Protein AF-A0A3V7BB85-F1 (afdb_monomer_lite)

Organism: Salmonella enterica (NCBI:txid28901)

Sequence (85 aa):
MNASAFLTDPLPAVVIGDDVWQQMVCYSPDPGCETERLQRLIYHAAKALTEARKCDNTVTFGYFCLPPDGSPDTLLWRNLQVTRG

Radius of gyration: 14.86 Å; chains: 1; bounding box: 32×22×46 Å

Secondary structure (DSSP, 8-state):
--GGGGSSSPPPPEE--HHHHHHHHTS---HHHHHHHHHHHHHHHHHHHHHS-TT-SEEEEEEE---TT--TTS-SEEEEEEEE-

Structure (mmCIF, N/CA/C/O backbone):
data_AF-A0A3V7BB85-F1
#
_entry.id   AF-A0A3V7BB85-F1
#
loop_
_atom_site.group_PDB
_atom_site.id
_atom_site.type_symbol
_atom_site.label_atom_id
_atom_site.label_alt_id
_atom_site.label_comp_id
_atom_site.label_asym_id
_atom_site.label_entity_id
_atom_site.label_seq_id
_atom_site.pdbx_PDB_ins_code
_atom_site.Cartn_x
_atom_site.Cartn_y
_atom_site.Cartn_z
_atom_site.occupancy
_atom_site.B_iso_or_equiv
_atom_site.auth_seq_id
_atom_site.auth_comp_id
_atom_site.auth_asym_id
_atom_site.auth_atom_id
_atom_site.pdbx_PDB_model_num
ATOM 1 N N . MET A 1 1 ? 22.157 5.690 24.572 1.00 44.81 1 MET A N 1
ATOM 2 C CA . MET A 1 1 ? 20.799 5.665 23.982 1.00 44.81 1 MET A CA 1
ATOM 3 C C . MET A 1 1 ? 20.182 4.315 24.300 1.00 44.81 1 MET A C 1
ATOM 5 O O . MET A 1 1 ? 20.783 3.308 23.958 1.00 44.81 1 MET A O 1
ATOM 9 N N . ASN A 1 2 ? 19.071 4.287 25.037 1.00 44.41 2 ASN A N 1
ATOM 10 C CA . ASN A 1 2 ? 18.434 3.048 25.485 1.00 44.41 2 ASN A CA 1
ATOM 11 C C . ASN A 1 2 ? 17.433 2.592 24.409 1.00 44.41 2 ASN A C 1
ATOM 13 O O . ASN A 1 2 ? 16.394 3.225 24.238 1.00 44.41 2 ASN A O 1
ATOM 17 N N . ALA A 1 3 ? 17.772 1.547 23.647 1.00 51.44 3 ALA A N 1
ATOM 18 C CA . ALA A 1 3 ? 16.966 1.053 22.522 1.00 51.44 3 ALA A CA 1
ATOM 19 C C . ALA A 1 3 ? 15.559 0.576 22.943 1.00 51.44 3 ALA A C 1
ATOM 21 O O . ALA A 1 3 ? 14.649 0.511 22.123 1.00 51.44 3 ALA A O 1
ATOM 22 N N . SER A 1 4 ? 15.359 0.317 24.236 1.00 52.16 4 SER A N 1
ATOM 23 C CA . SER A 1 4 ? 14.095 -0.141 24.814 1.00 52.16 4 SER A CA 1
ATOM 24 C C . SER A 1 4 ? 12.992 0.925 24.845 1.00 52.16 4 SER A C 1
ATOM 26 O O . SER A 1 4 ? 11.829 0.578 25.012 1.00 52.16 4 SER A O 1
ATOM 28 N N . ALA A 1 5 ? 13.324 2.210 24.662 1.00 49.97 5 ALA A N 1
ATOM 29 C CA . ALA A 1 5 ? 12.337 3.298 24.625 1.00 49.97 5 ALA A CA 1
ATOM 30 C C . ALA A 1 5 ? 11.537 3.361 23.306 1.00 49.97 5 ALA A C 1
ATOM 32 O O . ALA A 1 5 ? 10.535 4.065 23.230 1.00 49.97 5 ALA A O 1
ATOM 33 N N . PHE A 1 6 ? 11.957 2.623 22.272 1.00 51.00 6 PHE A N 1
ATOM 34 C CA . PHE A 1 6 ? 11.244 2.539 20.991 1.00 51.00 6 PHE A CA 1
ATOM 35 C C . PHE A 1 6 ? 10.165 1.444 20.958 1.00 51.00 6 PHE A C 1
ATOM 37 O O . PHE A 1 6 ? 9.475 1.314 19.955 1.00 51.00 6 PHE A O 1
ATOM 44 N N . LEU A 1 7 ? 10.019 0.654 22.030 1.00 52.91 7 LEU A N 1
ATOM 45 C CA . LEU A 1 7 ? 9.079 -0.475 22.100 1.00 52.91 7 LEU A CA 1
ATOM 46 C C . LEU A 1 7 ? 7.846 -0.200 22.977 1.00 52.91 7 LEU A C 1
ATOM 48 O O . LEU A 1 7 ? 7.034 -1.096 23.182 1.00 52.91 7 LEU A O 1
ATOM 52 N N . THR A 1 8 ? 7.708 1.008 23.530 1.00 53.72 8 THR A N 1
ATOM 53 C CA . THR A 1 8 ? 6.636 1.329 24.488 1.00 53.72 8 THR A CA 1
ATOM 54 C C . THR A 1 8 ? 5.270 1.576 23.854 1.00 53.72 8 THR A C 1
ATOM 56 O O . THR A 1 8 ? 4.273 1.458 24.556 1.00 53.72 8 THR A O 1
ATOM 59 N N . ASP A 1 9 ? 5.212 1.836 22.547 1.00 56.56 9 ASP A N 1
ATO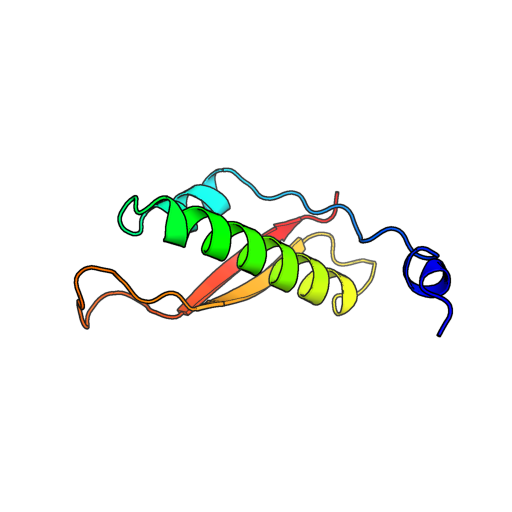M 60 C CA . ASP A 1 9 ? 3.966 1.803 21.784 1.00 56.56 9 ASP A CA 1
ATOM 61 C C . ASP A 1 9 ? 4.068 0.677 20.749 1.00 56.56 9 ASP A C 1
ATOM 63 O O . ASP A 1 9 ? 4.948 0.736 19.882 1.00 56.56 9 ASP A O 1
ATOM 67 N N . PRO A 1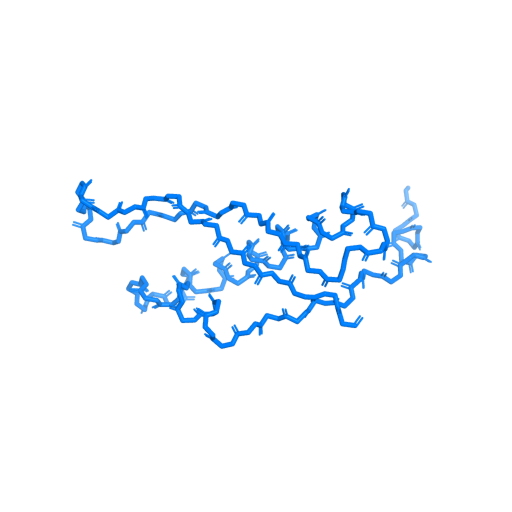 10 ? 3.221 -0.368 20.818 1.00 62.00 10 PRO A N 1
ATOM 68 C CA . PRO A 1 10 ? 3.160 -1.336 19.736 1.00 62.00 10 PRO A CA 1
ATOM 69 C C . PRO A 1 10 ? 2.823 -0.576 18.453 1.00 62.00 10 PRO A C 1
ATOM 71 O O . PRO A 1 10 ? 1.865 0.203 18.419 1.00 62.00 10 PRO A O 1
ATOM 74 N N . LEU A 1 11 ? 3.626 -0.781 17.404 1.00 63.06 11 LEU A N 1
ATOM 75 C CA . LEU A 1 11 ? 3.299 -0.253 16.084 1.00 63.06 11 LEU A CA 1
ATOM 76 C C . LEU A 1 11 ? 1.867 -0.687 15.748 1.00 63.06 11 LEU A C 1
ATOM 78 O O . LEU A 1 11 ? 1.526 -1.853 15.977 1.00 63.06 11 LEU A O 1
ATOM 82 N N . PRO A 1 12 ? 1.017 0.232 15.255 1.00 67.12 12 PRO A N 1
ATOM 83 C CA . PRO A 1 12 ? -0.359 -0.108 14.940 1.00 67.12 12 PRO A CA 1
ATOM 84 C C . PRO A 1 12 ? -0.364 -1.280 13.961 1.00 67.12 12 PRO A C 1
ATOM 86 O O . PRO A 1 12 ? 0.371 -1.264 12.972 1.00 67.12 12 PRO A O 1
ATOM 89 N N . ALA A 1 13 ? -1.173 -2.300 14.253 1.00 78.19 13 ALA A N 1
ATOM 90 C CA . ALA A 1 13 ? -1.350 -3.411 13.335 1.00 78.19 13 ALA A CA 1
ATOM 91 C C . ALA A 1 13 ? -1.858 -2.863 11.995 1.00 78.19 13 ALA A C 1
ATOM 93 O O . ALA A 1 13 ? -2.748 -2.008 11.950 1.00 78.19 13 ALA A O 1
ATOM 94 N N . VAL A 1 14 ? -1.252 -3.325 10.904 1.00 78.06 14 VAL A N 1
ATOM 95 C CA . VAL A 1 14 ? -1.605 -2.918 9.544 1.00 78.06 14 VAL A CA 1
ATOM 96 C C . VAL A 1 14 ? -2.123 -4.137 8.813 1.00 78.06 14 VAL A C 1
ATOM 98 O O . VAL A 1 14 ? -1.424 -5.146 8.721 1.00 78.06 14 VAL A O 1
ATOM 101 N N . VAL A 1 15 ? -3.323 -4.026 8.255 1.00 84.38 15 VAL A N 1
ATOM 102 C CA . VAL A 1 15 ? -3.850 -5.017 7.321 1.00 84.38 15 VAL A CA 1
ATOM 103 C C . VAL A 1 15 ? -3.553 -4.539 5.904 1.00 84.38 15 VAL A C 1
ATOM 105 O O . VAL A 1 15 ? -4.041 -3.492 5.469 1.00 84.38 15 VAL A O 1
ATOM 108 N N . ILE A 1 16 ? -2.728 -5.313 5.201 1.00 82.12 16 ILE A N 1
ATOM 109 C CA . ILE A 1 16 ? -2.430 -5.144 3.779 1.00 82.12 16 ILE A CA 1
ATOM 110 C C . ILE A 1 16 ? -3.314 -6.138 3.028 1.00 82.12 16 ILE A C 1
ATOM 112 O O . ILE A 1 16 ? -3.176 -7.344 3.219 1.00 82.12 16 ILE A O 1
ATOM 116 N N . GLY A 1 17 ? -4.240 -5.630 2.216 1.00 83.88 17 GLY A N 1
ATOM 117 C CA . GLY A 1 17 ? -5.098 -6.468 1.381 1.00 83.88 17 GLY A CA 1
ATOM 118 C C . GLY A 1 17 ? -4.336 -7.103 0.217 1.00 83.88 17 GLY A C 1
ATOM 119 O O . GLY A 1 17 ? -3.324 -6.568 -0.248 1.00 83.88 17 GLY A O 1
ATOM 120 N N . ASP A 1 18 ? -4.847 -8.228 -0.285 1.00 82.62 18 ASP A N 1
ATOM 121 C CA . ASP A 1 18 ? -4.287 -8.904 -1.460 1.00 82.62 18 ASP A CA 1
ATOM 122 C C . ASP A 1 18 ? -4.283 -7.989 -2.691 1.00 82.62 18 ASP A C 1
ATOM 124 O O . ASP A 1 18 ? -3.342 -8.011 -3.476 1.00 82.62 18 ASP A O 1
ATOM 128 N N . ASP A 1 19 ? -5.291 -7.131 -2.847 1.00 83.19 19 ASP A N 1
ATOM 129 C CA . ASP A 1 19 ? -5.385 -6.136 -3.918 1.00 83.19 19 ASP A CA 1
ATOM 130 C C . ASP A 1 19 ? -4.254 -5.096 -3.856 1.00 83.19 19 ASP A C 1
ATOM 132 O O . ASP A 1 19 ? -3.682 -4.724 -4.886 1.00 83.19 19 ASP A O 1
ATOM 136 N N . VAL A 1 20 ? -3.894 -4.657 -2.649 1.00 82.44 20 VAL A N 1
ATOM 137 C CA . VAL A 1 20 ? -2.776 -3.738 -2.399 1.00 82.44 20 VAL A CA 1
ATOM 138 C C . VAL A 1 20 ? -1.455 -4.432 -2.712 1.00 82.44 20 VAL A C 1
ATOM 140 O O . VAL A 1 20 ? -0.587 -3.848 -3.363 1.00 82.44 20 VAL A O 1
ATOM 143 N N . TRP A 1 21 ? -1.315 -5.692 -2.299 1.00 80.12 21 TRP A N 1
ATOM 144 C CA . TRP A 1 21 ? -0.129 -6.489 -2.592 1.00 80.12 21 TRP A CA 1
ATOM 145 C C . TRP A 1 21 ? 0.040 -6.747 -4.093 1.00 80.12 21 TRP A C 1
ATOM 147 O O . TRP A 1 21 ? 1.122 -6.517 -4.631 1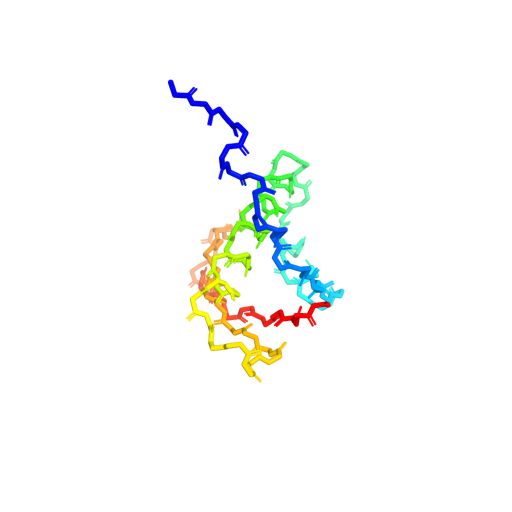.00 80.12 21 TRP A O 1
ATOM 157 N N . GLN A 1 22 ? -1.028 -7.134 -4.797 1.00 79.56 22 GLN A N 1
ATOM 158 C CA . GLN A 1 22 ? -1.008 -7.349 -6.247 1.00 79.56 22 GLN A CA 1
ATOM 159 C C . GLN A 1 22 ? -0.547 -6.097 -6.995 1.00 79.56 22 GLN A C 1
ATOM 161 O O . GLN A 1 22 ? 0.295 -6.182 -7.886 1.00 79.56 22 GLN A O 1
ATOM 166 N N . GLN A 1 23 ? -0.991 -4.911 -6.573 1.00 77.38 23 GLN A N 1
ATOM 167 C CA . GLN A 1 23 ? -0.520 -3.653 -7.158 1.00 77.38 23 GLN A CA 1
ATOM 1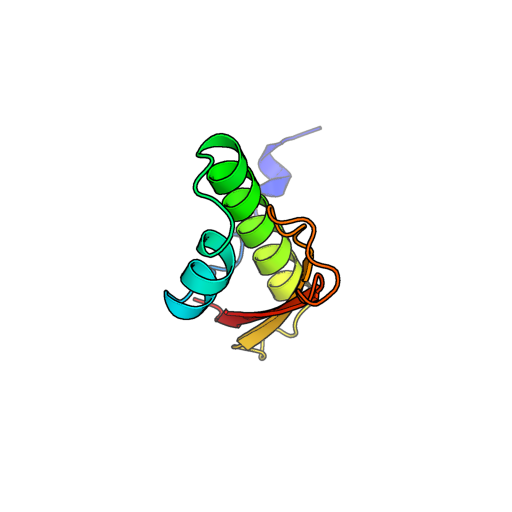68 C C . GLN A 1 23 ? 0.991 -3.418 -6.997 1.00 77.38 23 GLN A C 1
ATOM 170 O O . GLN A 1 23 ? 1.560 -2.648 -7.774 1.00 77.38 23 GLN A O 1
ATOM 175 N N . MET A 1 24 ? 1.637 -4.072 -6.030 1.00 74.62 24 MET A N 1
ATOM 176 C CA . MET A 1 24 ? 3.076 -3.980 -5.781 1.00 74.62 24 MET A CA 1
ATOM 177 C C . MET A 1 24 ? 3.897 -5.076 -6.459 1.00 74.62 24 MET A C 1
ATOM 179 O O . MET A 1 24 ? 5.029 -4.807 -6.861 1.00 74.62 24 MET A O 1
ATOM 183 N N . VAL A 1 25 ? 3.348 -6.281 -6.620 1.00 68.56 25 VAL A N 1
ATOM 184 C CA . VAL A 1 25 ? 4.027 -7.393 -7.315 1.00 68.56 25 VAL A CA 1
ATOM 185 C C . VAL A 1 25 ? 3.788 -7.420 -8.824 1.00 68.56 25 VAL A C 1
ATOM 187 O O . VAL A 1 25 ? 4.447 -8.179 -9.522 1.00 68.56 25 VAL A O 1
ATOM 190 N N . CYS A 1 26 ? 2.919 -6.557 -9.365 1.00 65.31 26 CYS A N 1
ATOM 191 C CA . CYS A 1 26 ? 2.785 -6.375 -10.818 1.00 65.31 26 CYS A CA 1
ATOM 192 C C . CYS A 1 26 ? 4.084 -5.905 -11.506 1.00 65.31 26 CYS A C 1
ATOM 194 O O . CYS A 1 26 ? 4.196 -5.987 -12.728 1.00 65.31 26 CYS A O 1
ATOM 196 N N . TYR A 1 27 ? 5.057 -5.382 -10.757 1.00 62.88 27 TYR A N 1
ATOM 197 C CA . TYR A 1 27 ? 6.381 -5.052 -11.280 1.00 62.88 27 TYR A CA 1
ATOM 198 C C . TYR A 1 27 ? 7.252 -6.309 -11.328 1.00 62.88 27 TYR A C 1
ATOM 200 O O . TYR A 1 27 ? 7.196 -7.100 -10.395 1.00 62.88 27 TYR A O 1
ATOM 208 N N . SER A 1 28 ? 8.068 -6.454 -12.384 1.00 59.56 28 SER A N 1
ATOM 209 C CA . SER A 1 28 ? 8.869 -7.651 -12.704 1.00 59.56 28 SER A CA 1
ATOM 210 C C . SER A 1 28 ? 9.340 -8.408 -11.449 1.00 59.56 28 SER A C 1
ATOM 212 O O . SER A 1 28 ? 9.866 -7.747 -10.533 1.00 59.56 28 SER A O 1
ATOM 214 N N . PRO A 1 29 ? 9.148 -9.743 -11.397 1.00 56.88 29 PRO A N 1
ATOM 215 C CA . PRO A 1 29 ? 9.471 -10.589 -10.252 1.00 56.88 29 PRO A CA 1
ATOM 216 C C . PRO A 1 29 ? 10.990 -10.748 -10.145 1.00 56.88 29 PRO A C 1
ATOM 218 O O . PRO A 1 29 ? 11.567 -11.785 -10.460 1.00 56.88 29 PRO A O 1
ATOM 221 N N . ASP A 1 30 ? 11.652 -9.663 -9.763 1.00 65.62 30 ASP A N 1
ATOM 222 C CA . ASP A 1 30 ? 12.990 -9.688 -9.205 1.00 65.62 30 ASP A CA 1
ATOM 223 C C . ASP A 1 30 ? 12.836 -9.829 -7.681 1.00 65.62 30 ASP A C 1
ATOM 225 O O . ASP A 1 30 ? 12.375 -8.881 -7.027 1.00 65.62 30 ASP A O 1
ATOM 229 N N . PRO A 1 31 ? 13.211 -10.983 -7.096 1.00 64.88 31 PRO A N 1
ATOM 230 C CA . PRO A 1 31 ? 13.098 -11.230 -5.659 1.00 64.88 31 PRO A CA 1
ATOM 231 C C . PRO A 1 31 ? 13.812 -10.181 -4.791 1.00 64.88 31 PRO A C 1
ATOM 233 O O . PRO A 1 31 ? 13.383 -9.905 -3.664 1.00 64.88 31 PRO A O 1
ATOM 236 N N . GLY A 1 32 ? 14.886 -9.564 -5.307 1.00 68.56 32 GLY A N 1
ATOM 237 C CA . GLY A 1 32 ? 15.582 -8.475 -4.619 1.00 68.56 32 GLY A CA 1
ATOM 238 C C . GLY A 1 32 ? 14.705 -7.229 -4.487 1.00 68.56 32 GLY A C 1
ATOM 239 O O . GLY A 1 32 ? 14.642 -6.611 -3.422 1.00 68.56 32 GLY A O 1
ATOM 240 N N . CYS A 1 33 ? 13.948 -6.910 -5.536 1.00 69.12 33 CYS A N 1
ATOM 241 C CA . CYS A 1 33 ? 13.009 -5.796 -5.530 1.00 69.12 33 CYS A CA 1
ATOM 242 C C . CYS A 1 33 ? 11.740 -6.098 -4.721 1.00 69.12 33 CYS A C 1
ATOM 244 O O . CYS A 1 33 ? 11.195 -5.183 -4.110 1.00 69.12 33 CYS A O 1
ATOM 246 N N . GLU A 1 34 ? 11.257 -7.343 -4.678 1.00 76.06 34 GLU A N 1
ATOM 247 C CA . GLU A 1 34 ? 10.064 -7.717 -3.895 1.00 76.06 34 GLU A CA 1
ATOM 248 C C . GLU A 1 34 ? 10.244 -7.469 -2.393 1.00 76.06 34 GLU A C 1
ATOM 250 O O . GLU A 1 34 ? 9.362 -6.900 -1.743 1.00 76.06 34 GLU A O 1
ATOM 255 N N . THR A 1 35 ? 11.413 -7.821 -1.852 1.00 79.19 35 THR A N 1
ATOM 256 C CA . THR A 1 35 ? 11.728 -7.584 -0.435 1.00 79.19 35 THR A CA 1
ATOM 257 C C . THR A 1 35 ? 11.773 -6.086 -0.123 1.00 79.19 35 THR A C 1
ATOM 259 O O . THR A 1 35 ? 11.165 -5.636 0.850 1.00 79.19 35 THR A O 1
ATOM 262 N N . GLU A 1 36 ? 12.438 -5.292 -0.967 1.00 79.81 36 GLU A N 1
ATOM 263 C CA . GLU A 1 36 ? 12.507 -3.832 -0.815 1.00 79.81 36 GLU A CA 1
ATOM 264 C C . GLU A 1 36 ? 11.114 -3.187 -0.912 1.00 79.81 36 GLU A C 1
ATOM 266 O O . GLU A 1 36 ? 10.767 -2.297 -0.127 1.00 79.81 36 GLU A O 1
ATOM 271 N N . ARG A 1 37 ? 10.286 -3.658 -1.851 1.00 80.00 37 ARG A N 1
ATOM 272 C CA . ARG A 1 37 ? 8.898 -3.217 -2.024 1.00 80.00 37 ARG A CA 1
ATOM 273 C C . ARG A 1 37 ? 8.088 -3.482 -0.757 1.00 80.00 37 ARG A C 1
ATOM 275 O O . ARG A 1 37 ? 7.460 -2.551 -0.254 1.00 80.00 37 ARG A O 1
ATOM 282 N N . LEU A 1 38 ? 8.155 -4.693 -0.202 1.00 82.06 38 LEU A N 1
ATOM 283 C CA . LEU A 1 38 ? 7.460 -5.044 1.039 1.00 82.06 38 LEU A CA 1
ATOM 284 C C . LEU A 1 38 ? 7.928 -4.182 2.223 1.00 82.06 38 LEU A C 1
ATOM 286 O O . LEU A 1 38 ? 7.102 -3.655 2.969 1.00 82.06 38 LEU A O 1
ATOM 290 N N . GLN A 1 39 ? 9.238 -3.982 2.378 1.00 83.25 39 GLN A N 1
ATOM 291 C CA . GLN A 1 39 ? 9.788 -3.137 3.444 1.00 83.25 39 GLN A CA 1
ATOM 292 C C . GLN A 1 39 ? 9.300 -1.688 3.337 1.00 83.25 39 GLN A C 1
ATOM 294 O O . GLN A 1 39 ? 8.873 -1.100 4.335 1.00 83.25 39 GLN A O 1
ATOM 299 N N . ARG A 1 40 ? 9.306 -1.118 2.126 1.00 83.38 40 ARG A N 1
ATOM 300 C CA . ARG A 1 40 ? 8.762 0.222 1.873 1.00 83.38 40 ARG A CA 1
ATOM 301 C C . ARG A 1 40 ? 7.269 0.292 2.168 1.00 83.38 40 ARG A C 1
ATOM 303 O O . ARG A 1 40 ? 6.833 1.264 2.780 1.00 83.38 40 ARG A O 1
ATOM 310 N N . LEU A 1 41 ? 6.500 -0.719 1.764 1.00 84.88 41 LEU A N 1
ATOM 311 C CA . LEU A 1 41 ? 5.065 -0.782 2.029 1.00 84.88 41 LEU A CA 1
ATOM 312 C C . LEU A 1 41 ? 4.779 -0.717 3.529 1.00 84.88 41 LEU A C 1
ATOM 314 O O . LEU A 1 41 ? 4.009 0.135 3.967 1.00 84.88 41 LEU A O 1
ATOM 318 N N . ILE A 1 42 ? 5.445 -1.570 4.310 1.00 85.50 42 ILE A N 1
ATOM 319 C CA . ILE A 1 42 ? 5.290 -1.617 5.767 1.00 85.50 42 ILE A CA 1
ATOM 320 C C . ILE A 1 42 ? 5.658 -0.266 6.386 1.00 85.50 42 ILE A C 1
ATOM 322 O O . ILE A 1 42 ? 4.898 0.269 7.193 1.00 85.50 42 ILE A O 1
ATOM 326 N N . TYR A 1 43 ? 6.793 0.312 5.982 1.00 86.00 43 TYR A N 1
ATOM 327 C CA . TYR A 1 43 ? 7.253 1.598 6.502 1.00 86.00 43 TYR A CA 1
ATOM 328 C C . TYR A 1 43 ? 6.246 2.725 6.238 1.00 86.00 43 TYR A C 1
ATOM 330 O O . TYR A 1 43 ? 5.861 3.446 7.161 1.00 86.00 43 TYR A O 1
ATOM 338 N N . HIS A 1 44 ? 5.797 2.875 4.990 1.00 86.44 44 HIS A N 1
ATOM 339 C CA . HIS A 1 44 ? 4.876 3.945 4.617 1.00 86.44 44 HIS A CA 1
ATOM 340 C C . HIS A 1 44 ? 3.484 3.749 5.220 1.00 86.44 44 HIS A C 1
ATOM 342 O O . HIS A 1 44 ? 2.895 4.727 5.676 1.00 86.44 44 HIS A O 1
ATOM 348 N N . ALA A 1 45 ? 2.996 2.511 5.306 1.00 85.94 45 ALA A N 1
ATOM 349 C CA . ALA A 1 45 ? 1.726 2.206 5.950 1.00 85.94 45 ALA A CA 1
ATOM 350 C C . ALA A 1 45 ? 1.754 2.517 7.456 1.00 85.94 45 ALA A C 1
ATOM 352 O O . ALA A 1 45 ? 0.860 3.194 7.964 1.00 85.94 45 ALA A O 1
ATOM 353 N N . ALA A 1 46 ? 2.805 2.092 8.167 1.00 83.88 46 ALA A N 1
ATOM 354 C CA . ALA A 1 46 ? 2.972 2.381 9.592 1.00 83.88 46 ALA A CA 1
ATOM 355 C C . ALA A 1 46 ? 3.110 3.888 9.858 1.00 83.88 46 ALA A C 1
ATOM 357 O O . ALA A 1 46 ? 2.493 4.419 10.786 1.00 83.88 46 ALA A O 1
ATOM 358 N N . LYS A 1 47 ? 3.876 4.594 9.016 1.00 85.44 47 LYS A N 1
ATOM 359 C CA . LYS A 1 47 ? 3.993 6.054 9.077 1.00 85.44 47 LYS A CA 1
ATOM 360 C C . LYS A 1 47 ? 2.631 6.721 8.878 1.00 85.44 47 LYS A C 1
ATOM 362 O O . LYS A 1 47 ? 2.224 7.520 9.716 1.00 85.44 47 LYS A O 1
ATOM 367 N N . ALA A 1 48 ? 1.901 6.337 7.833 1.00 86.19 48 ALA A N 1
ATOM 368 C CA . ALA A 1 48 ? 0.589 6.896 7.533 1.00 86.19 48 ALA A CA 1
ATOM 369 C C . ALA A 1 48 ? -0.411 6.652 8.678 1.00 86.19 48 ALA A C 1
ATOM 371 O O . ALA A 1 48 ? -1.139 7.560 9.062 1.00 86.19 48 ALA A O 1
ATOM 372 N N . LEU A 1 49 ? -0.400 5.467 9.294 1.00 83.88 49 LEU A N 1
ATOM 373 C CA . LEU A 1 49 ? -1.249 5.142 10.449 1.00 83.88 49 LEU A CA 1
ATOM 374 C C . LEU A 1 49 ? -0.883 5.889 11.737 1.00 83.88 49 LEU A C 1
ATOM 376 O O . LEU A 1 49 ? -1.743 6.062 12.605 1.00 83.88 49 LEU A O 1
ATOM 380 N N . THR A 1 50 ? 0.377 6.295 11.875 1.00 82.12 50 THR A N 1
ATOM 381 C CA . THR A 1 50 ? 0.856 7.106 13.002 1.00 82.12 50 THR A CA 1
ATOM 382 C C . THR A 1 50 ? 0.447 8.572 12.837 1.00 82.12 50 THR A C 1
ATOM 384 O O . THR A 1 50 ? 0.149 9.244 13.821 1.00 82.12 50 THR A O 1
ATOM 387 N N . GLU A 1 51 ? 0.410 9.059 11.594 1.00 84.88 51 GLU A N 1
ATOM 388 C CA . GLU A 1 51 ? -0.006 10.423 11.240 1.00 84.88 51 GLU A CA 1
ATOM 389 C C . GLU A 1 51 ? -1.536 10.579 11.139 1.00 84.88 51 GLU A C 1
ATOM 391 O O . GLU A 1 51 ? -2.064 11.673 11.351 1.00 84.88 51 GLU A O 1
ATOM 396 N N . ALA A 1 52 ? -2.260 9.498 10.838 1.00 83.62 52 ALA A N 1
ATOM 397 C CA . ALA A 1 52 ? -3.717 9.483 10.774 1.00 83.62 52 ALA A CA 1
ATOM 398 C C . ALA A 1 52 ? -4.364 9.677 12.153 1.00 83.62 52 ALA A C 1
ATOM 400 O O . ALA A 1 52 ? -3.810 9.310 13.197 1.00 83.62 52 ALA A O 1
ATOM 401 N N . ARG A 1 53 ? -5.588 10.220 12.180 1.00 80.19 53 ARG A N 1
ATOM 402 C CA . ARG A 1 53 ? -6.323 10.346 13.443 1.00 80.19 53 ARG A CA 1
ATOM 403 C C . ARG A 1 53 ? -6.678 8.946 13.938 1.00 80.19 53 ARG A C 1
ATOM 405 O O . ARG A 1 53 ? -6.951 8.047 13.153 1.00 80.19 53 ARG A O 1
ATOM 412 N N . LYS A 1 54 ? -6.743 8.752 15.260 1.00 73.88 54 LYS A N 1
ATOM 413 C CA . LYS A 1 54 ? -7.077 7.440 15.855 1.00 73.88 54 LYS A CA 1
ATOM 414 C C . LYS A 1 54 ? -8.429 6.873 15.388 1.00 73.88 54 LYS A C 1
ATOM 416 O O . LYS A 1 54 ? -8.613 5.667 15.453 1.00 73.88 54 LYS A O 1
ATOM 421 N N . CYS A 1 55 ? -9.346 7.728 14.932 1.00 74.69 55 CYS A N 1
ATOM 422 C CA . CYS A 1 55 ? -10.659 7.337 14.411 1.00 74.69 55 CYS A CA 1
ATOM 423 C C . CYS A 1 55 ? -10.634 6.907 12.935 1.00 74.69 55 CYS A C 1
ATOM 425 O O . CYS A 1 55 ? -11.622 6.362 12.448 1.00 74.69 55 CYS A O 1
ATOM 427 N N . ASP A 1 56 ? -9.537 7.162 12.222 1.00 79.56 56 ASP A N 1
ATOM 428 C CA . ASP A 1 56 ? -9.399 6.788 10.822 1.00 79.56 56 ASP A CA 1
ATOM 429 C C . ASP A 1 56 ? -8.981 5.311 10.770 1.00 79.56 56 ASP A C 1
ATOM 431 O O . ASP A 1 56 ? -7.815 4.954 10.963 1.00 79.56 56 ASP A O 1
ATOM 435 N N . ASN A 1 57 ? -9.962 4.432 10.548 1.00 82.75 57 ASN A N 1
ATOM 436 C CA . ASN A 1 57 ? -9.713 2.997 10.376 1.00 82.75 57 ASN A CA 1
ATOM 437 C C . ASN A 1 57 ? -9.017 2.683 9.056 1.00 82.75 57 ASN A C 1
ATOM 439 O O . ASN A 1 57 ? -8.394 1.634 8.930 1.00 82.75 57 ASN A O 1
ATOM 443 N N . THR A 1 58 ? -9.112 3.580 8.082 1.00 86.88 58 THR A N 1
ATOM 444 C CA . THR A 1 58 ? -8.545 3.387 6.759 1.00 86.88 58 THR A CA 1
ATOM 445 C C . THR A 1 58 ? -7.716 4.599 6.386 1.00 86.88 58 THR A C 1
ATOM 447 O O . THR A 1 58 ? -8.180 5.733 6.497 1.00 86.88 58 THR A O 1
ATOM 450 N N . VAL A 1 59 ? -6.490 4.352 5.940 1.00 87.44 59 VAL A N 1
ATOM 451 C CA . VAL A 1 59 ? -5.525 5.399 5.619 1.00 87.44 59 VAL A CA 1
ATOM 452 C C . VAL A 1 59 ? -5.021 5.192 4.204 1.00 87.44 59 VAL A C 1
ATOM 454 O O . VAL A 1 59 ? -4.667 4.079 3.816 1.00 87.44 59 VAL A O 1
ATOM 457 N N . THR A 1 60 ? -4.977 6.282 3.445 1.00 88.69 60 THR A N 1
ATOM 458 C CA . THR A 1 60 ? -4.426 6.303 2.093 1.00 88.69 60 THR A CA 1
ATOM 459 C C . THR A 1 60 ? -3.063 6.973 2.117 1.00 88.69 60 THR A C 1
ATOM 461 O O . THR A 1 60 ? -2.916 8.056 2.682 1.00 88.69 60 THR A O 1
ATOM 464 N N . PHE A 1 61 ? -2.072 6.361 1.480 1.00 85.19 61 PHE A N 1
ATOM 465 C CA . PHE A 1 61 ? -0.752 6.957 1.304 1.00 85.19 61 PHE A CA 1
ATOM 466 C C . PHE A 1 61 ? -0.235 6.741 -0.113 1.00 85.19 61 PHE A C 1
ATOM 468 O O . PHE A 1 61 ? -0.642 5.828 -0.829 1.00 85.19 61 PHE A O 1
ATOM 475 N N . GLY A 1 62 ? 0.673 7.622 -0.514 1.00 84.38 62 GLY A N 1
ATOM 476 C CA . GLY A 1 62 ? 1.331 7.541 -1.803 1.00 84.38 62 GLY A CA 1
ATOM 477 C C . GLY A 1 62 ? 2.491 6.558 -1.802 1.00 84.38 62 GLY A C 1
ATOM 478 O O . GLY A 1 62 ? 3.309 6.552 -0.881 1.00 84.38 62 GLY A O 1
ATOM 479 N N . TYR A 1 63 ? 2.585 5.767 -2.861 1.00 82.50 63 TYR A N 1
ATOM 480 C CA . TYR A 1 63 ? 3.677 4.845 -3.118 1.00 82.50 63 TYR A CA 1
ATOM 481 C C . TYR A 1 63 ? 4.288 5.135 -4.486 1.00 82.50 63 TYR A C 1
ATOM 483 O O . TYR A 1 63 ? 3.578 5.216 -5.490 1.00 82.50 63 TYR A O 1
ATOM 491 N N . PHE A 1 64 ? 5.611 5.288 -4.514 1.00 78.31 64 PHE A N 1
ATOM 492 C CA . PHE A 1 64 ? 6.377 5.482 -5.738 1.00 78.31 64 PHE A CA 1
ATOM 493 C C . PHE A 1 64 ? 7.048 4.175 -6.154 1.00 78.31 64 PHE A C 1
ATOM 495 O O . PHE A 1 64 ? 7.755 3.559 -5.351 1.00 78.31 64 PHE A O 1
ATOM 502 N N . CYS A 1 65 ? 6.879 3.783 -7.416 1.00 72.88 65 CYS A N 1
ATOM 503 C CA . CYS A 1 65 ? 7.582 2.640 -7.983 1.00 72.88 65 CYS A CA 1
ATOM 504 C C . CYS A 1 65 ? 7.970 2.889 -9.438 1.00 72.88 65 CYS A C 1
ATOM 506 O O . CYS A 1 65 ? 7.155 3.344 -10.241 1.00 72.88 65 CYS A O 1
ATOM 508 N N . LEU A 1 66 ? 9.219 2.564 -9.770 1.00 69.50 66 LEU A N 1
ATOM 509 C CA . LEU A 1 66 ? 9.704 2.608 -11.141 1.00 69.50 66 LEU A CA 1
ATOM 510 C C . LEU A 1 66 ? 9.264 1.337 -11.876 1.00 69.50 66 LEU A C 1
ATOM 512 O O . LEU A 1 66 ? 9.585 0.233 -11.423 1.00 69.50 66 LEU A O 1
ATOM 516 N N . PRO A 1 67 ? 8.541 1.469 -12.996 1.00 66.12 67 PRO A N 1
ATOM 517 C CA . PRO A 1 67 ? 8.150 0.335 -13.800 1.00 66.12 67 PRO A CA 1
ATOM 518 C C . PRO A 1 67 ? 9.382 -0.253 -14.506 1.00 66.12 67 PRO A C 1
ATOM 520 O O . PRO A 1 67 ? 10.258 0.490 -14.953 1.00 66.12 67 PRO A O 1
ATOM 523 N N . PRO A 1 68 ? 9.483 -1.589 -14.598 1.00 62.69 68 PRO A N 1
ATOM 524 C CA . PRO A 1 68 ? 10.655 -2.269 -15.148 1.00 62.69 68 PRO A CA 1
ATOM 525 C C . PRO A 1 68 ? 10.780 -2.095 -16.664 1.00 62.69 68 PRO A C 1
ATOM 527 O O . PRO A 1 68 ? 11.862 -2.266 -17.212 1.00 62.69 68 PRO A O 1
ATOM 530 N N . ASP A 1 69 ? 9.672 -1.786 -17.337 1.00 69.75 69 ASP A N 1
ATOM 531 C CA . ASP A 1 69 ? 9.586 -1.624 -18.787 1.00 69.75 69 ASP A CA 1
ATO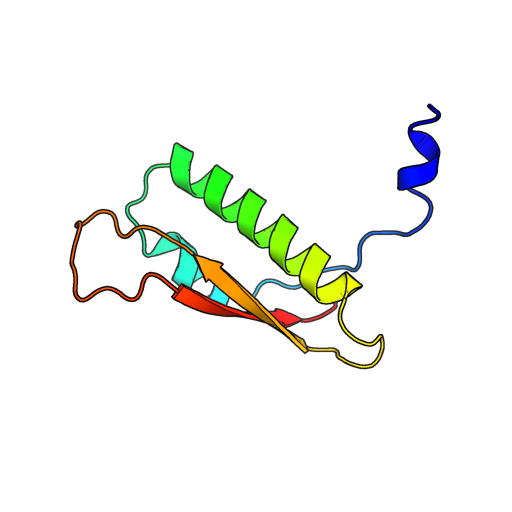M 532 C C . ASP A 1 69 ? 10.060 -0.241 -19.257 1.00 69.75 69 ASP A C 1
ATOM 534 O O . ASP A 1 69 ? 10.159 -0.004 -20.460 1.00 69.75 69 ASP A O 1
ATOM 538 N N . GLY A 1 70 ? 10.350 0.674 -18.321 1.00 67.50 70 GLY A N 1
ATOM 539 C CA . GLY A 1 70 ? 10.684 2.062 -18.630 1.00 67.50 70 GLY A CA 1
ATOM 540 C C . GLY A 1 70 ? 9.563 2.797 -19.368 1.00 67.50 70 GLY A C 1
ATOM 541 O O . GLY A 1 70 ? 9.828 3.829 -19.986 1.00 67.50 70 GLY A O 1
ATOM 542 N N . SER A 1 71 ? 8.335 2.268 -19.334 1.00 74.19 71 SER A N 1
ATOM 543 C CA . SER A 1 71 ? 7.214 2.826 -20.075 1.00 74.19 71 SER A CA 1
ATOM 544 C C . SER A 1 71 ? 6.851 4.200 -19.510 1.00 74.19 71 SER A C 1
ATOM 546 O O . SER A 1 71 ? 6.584 4.317 -18.308 1.00 74.19 71 SER A O 1
ATOM 548 N N . PRO A 1 72 ? 6.797 5.243 -20.355 1.00 71.62 72 PRO A N 1
ATOM 549 C CA . PRO A 1 72 ? 6.373 6.572 -19.930 1.00 71.62 72 PRO A CA 1
ATOM 550 C C . PRO A 1 72 ? 4.878 6.626 -19.585 1.00 71.62 72 PRO A C 1
ATOM 552 O O . PRO A 1 72 ? 4.445 7.565 -18.919 1.00 71.62 72 PRO A O 1
ATOM 555 N N . ASP A 1 73 ? 4.102 5.622 -20.004 1.00 77.50 73 ASP A N 1
ATOM 556 C CA . ASP A 1 73 ? 2.655 5.554 -19.790 1.00 77.50 73 ASP A CA 1
ATOM 557 C C . ASP A 1 73 ? 2.284 4.918 -18.441 1.00 77.50 73 ASP A C 1
ATOM 559 O O . ASP A 1 73 ? 1.135 4.996 -17.995 1.00 77.50 73 ASP A O 1
ATOM 563 N N . THR A 1 74 ? 3.245 4.291 -17.756 1.00 72.19 74 THR A N 1
ATOM 564 C CA . THR A 1 74 ? 2.987 3.657 -16.465 1.00 72.19 74 THR A CA 1
ATOM 565 C C . THR A 1 74 ? 3.026 4.691 -15.341 1.00 72.19 74 THR A C 1
ATOM 567 O O . THR A 1 74 ? 4.044 5.332 -15.083 1.00 72.19 74 THR A O 1
ATOM 570 N N . LEU A 1 75 ? 1.913 4.816 -14.610 1.00 74.94 75 LEU A N 1
ATOM 571 C CA . LEU A 1 75 ? 1.820 5.689 -13.439 1.00 74.94 75 LEU A CA 1
ATOM 572 C C . LEU A 1 75 ? 2.859 5.296 -12.375 1.00 74.94 75 LEU A C 1
ATOM 574 O O . LEU A 1 75 ? 2.781 4.221 -11.775 1.00 74.94 75 LEU A O 1
ATOM 578 N N . LEU A 1 76 ? 3.809 6.205 -12.128 1.00 76.50 76 LEU A N 1
ATOM 579 C CA . LEU A 1 76 ? 4.873 6.047 -11.128 1.00 76.50 76 LEU A CA 1
ATOM 580 C C . LEU A 1 76 ? 4.364 6.203 -9.692 1.00 76.50 76 LEU A C 1
ATOM 582 O O . LEU A 1 76 ? 4.949 5.658 -8.759 1.00 76.50 76 LEU A O 1
ATOM 586 N N . TRP A 1 77 ? 3.294 6.981 -9.520 1.00 80.81 77 TRP A N 1
ATOM 587 C CA . TRP A 1 77 ? 2.667 7.257 -8.234 1.00 80.81 77 TRP A CA 1
ATOM 588 C C . TRP A 1 77 ? 1.352 6.497 -8.111 1.00 80.81 77 TRP A C 1
ATOM 590 O O . TRP A 1 77 ? 0.486 6.600 -8.983 1.00 80.81 77 TRP A O 1
ATOM 600 N N . ARG A 1 78 ? 1.178 5.776 -7.003 1.00 79.56 78 ARG A N 1
ATOM 601 C CA . ARG A 1 78 ? -0.065 5.075 -6.671 1.00 79.56 78 ARG A CA 1
ATOM 602 C C . ARG A 1 78 ? -0.546 5.467 -5.290 1.00 79.56 78 ARG A C 1
ATOM 604 O O . ARG A 1 78 ? 0.252 5.626 -4.374 1.00 79.56 78 ARG A O 1
ATOM 611 N N . ASN A 1 79 ? -1.858 5.582 -5.142 1.00 85.12 79 ASN A N 1
ATOM 612 C CA . ASN A 1 79 ? -2.482 5.740 -3.838 1.00 85.12 79 ASN A CA 1
ATOM 613 C C . ASN A 1 79 ? -2.855 4.349 -3.329 1.00 85.12 79 ASN A C 1
ATOM 615 O O . ASN A 1 79 ? -3.705 3.689 -3.923 1.00 85.12 79 ASN A O 1
ATOM 619 N N . LEU A 1 80 ? -2.195 3.906 -2.264 1.00 86.44 80 LEU A N 1
ATOM 620 C CA . LEU A 1 80 ? -2.474 2.637 -1.604 1.00 86.44 80 LEU A CA 1
ATOM 621 C C . LEU A 1 80 ? -3.305 2.896 -0.357 1.00 86.44 80 LEU A C 1
ATOM 623 O O . LEU A 1 80 ? -3.084 3.877 0.353 1.00 86.44 80 LEU A O 1
ATOM 627 N N . GLN A 1 81 ? -4.250 2.003 -0.098 1.00 89.88 81 GLN A N 1
ATOM 628 C CA . GLN A 1 81 ? -5.163 2.097 1.026 1.00 89.88 81 GLN A CA 1
ATOM 629 C C . GLN A 1 81 ? -4.906 0.929 1.972 1.00 89.88 81 GLN A C 1
ATOM 631 O O . GLN A 1 81 ? -4.901 -0.222 1.552 1.00 89.88 81 GLN A O 1
ATOM 636 N N . VAL A 1 82 ? -4.681 1.218 3.248 1.00 87.69 82 VAL A N 1
ATOM 637 C CA . VAL A 1 82 ? -4.472 0.201 4.287 1.00 87.69 82 VAL A CA 1
ATOM 638 C C . VAL A 1 82 ? -5.448 0.412 5.427 1.00 87.69 82 VAL A C 1
ATOM 640 O O . VAL A 1 82 ? -5.907 1.531 5.671 1.00 87.69 82 VAL A O 1
ATOM 643 N N . THR A 1 83 ? -5.758 -0.671 6.132 1.00 86.56 83 THR A N 1
ATOM 644 C CA . THR A 1 83 ? -6.691 -0.642 7.261 1.00 86.56 83 THR A CA 1
ATOM 645 C C . THR A 1 83 ? -5.936 -0.879 8.563 1.00 86.56 83 THR A C 1
ATOM 647 O O . THR A 1 83 ? -5.002 -1.684 8.613 1.00 86.56 83 THR A O 1
ATOM 650 N N . ARG A 1 84 ? -6.330 -0.164 9.617 1.00 82.19 84 ARG A N 1
ATOM 651 C CA . ARG A 1 84 ? -5.875 -0.411 10.986 1.00 82.19 84 ARG A CA 1
ATOM 652 C C . ARG A 1 84 ? -6.429 -1.764 11.450 1.00 82.19 84 ARG A C 1
ATOM 654 O O . ARG A 1 84 ? -7.636 -1.983 11.358 1.00 82.19 84 ARG A O 1
ATOM 661 N N . GLY A 1 85 ? -5.541 -2.656 11.885 1.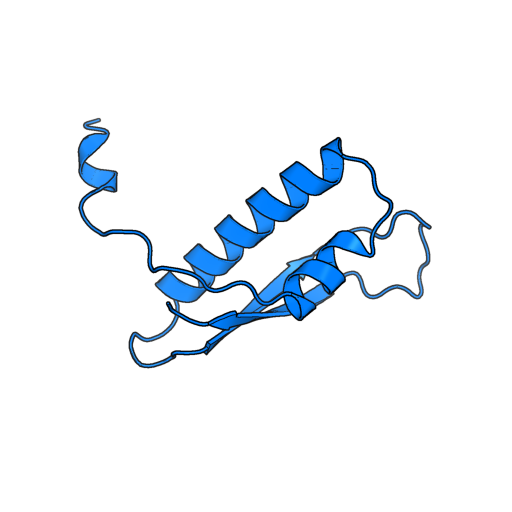00 74.62 85 GLY A N 1
ATOM 662 C CA . GLY A 1 85 ? -5.874 -3.969 12.451 1.00 74.62 85 GLY A CA 1
ATOM 663 C C . GLY A 1 85 ? -6.136 -3.940 13.948 1.00 74.62 85 GLY A C 1
ATOM 664 O O . GLY A 1 85 ? -5.778 -2.929 14.598 1.00 74.62 85 GLY A O 1
#

Foldseek 3Di:
DDPVVVPPDPQFDKDADPVLLCVQPVAPPPVVSSVVSVVVVVVQRSVQCVVDDPPCQKGWDKDADQHPVNDPPDDRIDIGMIGGD

pLDDT: mean 74.97, std 11.32, range [44.41, 89.88]